Protein AF-A0A4Y9XNX1-F1 (afdb_monomer_lite)

Radius of gyration: 23.44 Å; chains: 1; bounding box: 63×35×65 Å

Foldseek 3Di:
DDPPDDDDPDQDDQCVQVVVCVVVNPVCVVVDPSDDQEEEALDCPSVLSVLVSCVVVVHAYEYAAEPPGDQVSHDHYDDDDSVDPVGSCVVVVVVVVVVVVVVVVVVVVVVVVVVVVVVVVVVVVVVVVVVVVVVPPD

Organism: NCBI:txid205917

Structure (mmCIF, N/CA/C/O backbone):
data_AF-A0A4Y9XNX1-F1
#
_entry.id   AF-A0A4Y9XNX1-F1
#
loop_
_atom_site.group_PDB
_atom_site.id
_atom_site.type_symbol
_atom_site.label_atom_id
_atom_site.label_alt_id
_atom_site.label_comp_id
_atom_site.label_asym_id
_atom_site.label_entity_id
_atom_site.label_seq_id
_atom_site.pdbx_PDB_ins_code
_atom_site.Cartn_x
_atom_site.Cartn_y
_atom_site.Cartn_z
_atom_site.occupancy
_atom_site.B_iso_or_equiv
_atom_site.auth_seq_id
_atom_site.auth_comp_id
_atom_site.auth_asym_id
_atom_site.auth_atom_id
_atom_site.pdbx_PDB_model_num
ATOM 1 N N . MET A 1 1 ? 8.968 3.979 10.684 1.00 49.19 1 MET A N 1
ATOM 2 C CA . MET A 1 1 ? 7.522 3.978 10.364 1.00 49.19 1 MET A CA 1
ATOM 3 C C . MET A 1 1 ? 6.749 3.816 11.667 1.00 49.19 1 MET A C 1
ATOM 5 O O . MET A 1 1 ? 7.262 3.153 12.556 1.00 49.19 1 MET A O 1
ATOM 9 N N . GLY A 1 2 ? 5.613 4.502 11.832 1.00 53.53 2 GLY A N 1
ATOM 10 C CA . GLY A 1 2 ? 4.797 4.419 13.056 1.00 53.53 2 GLY A CA 1
ATOM 11 C C . GLY A 1 2 ? 3.946 3.145 13.117 1.00 53.53 2 GLY A C 1
ATOM 12 O O . GLY A 1 2 ? 3.940 2.365 12.172 1.00 53.53 2 GLY A O 1
ATOM 13 N N . SER A 1 3 ? 3.177 2.973 14.194 1.00 62.81 3 SER A N 1
ATOM 14 C CA . SER A 1 3 ? 2.296 1.820 14.473 1.00 62.81 3 SER A CA 1
ATOM 15 C C . SER A 1 3 ? 1.104 1.627 13.515 1.00 62.81 3 SER A C 1
ATOM 17 O O . SER A 1 3 ? 0.222 0.826 13.793 1.00 62.81 3 SER A O 1
ATOM 19 N N . GLN A 1 4 ? 1.044 2.378 12.414 1.00 72.88 4 GLN A N 1
ATOM 20 C CA . GLN A 1 4 ? -0.127 2.499 11.535 1.00 72.88 4 GLN A CA 1
ATOM 21 C C . GLN A 1 4 ? 0.176 2.095 10.082 1.00 72.88 4 GLN A C 1
ATOM 23 O O . GLN A 1 4 ? -0.575 2.441 9.175 1.00 72.88 4 GLN A O 1
ATOM 28 N N . GLY A 1 5 ? 1.298 1.416 9.828 1.00 82.88 5 GLY A N 1
ATOM 29 C CA . GLY A 1 5 ? 1.664 0.986 8.482 1.00 82.88 5 GLY A CA 1
ATOM 30 C C . GLY A 1 5 ? 2.665 -0.162 8.475 1.00 82.88 5 GLY A C 1
ATOM 31 O O . GLY A 1 5 ? 3.431 -0.342 9.421 1.00 82.88 5 GLY A O 1
ATOM 32 N N . TYR A 1 6 ? 2.659 -0.910 7.376 1.00 91.56 6 TYR A N 1
ATOM 33 C CA . TYR A 1 6 ? 3.539 -2.049 7.128 1.00 91.56 6 TYR A CA 1
ATOM 34 C C . TYR A 1 6 ? 4.433 -1.756 5.922 1.00 91.56 6 TYR A C 1
ATOM 36 O O . TYR A 1 6 ? 4.095 -0.928 5.076 1.00 91.56 6 TYR A O 1
ATOM 44 N N . HIS A 1 7 ? 5.578 -2.428 5.841 1.00 93.31 7 HIS A N 1
ATOM 45 C CA . HIS A 1 7 ? 6.452 -2.368 4.674 1.00 93.31 7 HIS A CA 1
ATOM 46 C C . HIS A 1 7 ? 7.069 -3.736 4.409 1.00 93.31 7 HIS A C 1
ATOM 48 O O . HIS A 1 7 ? 7.229 -4.544 5.324 1.00 93.31 7 HIS A O 1
ATOM 54 N N . VAL A 1 8 ? 7.432 -3.965 3.153 1.00 93.94 8 VAL A N 1
ATOM 55 C CA . VAL A 1 8 ? 8.147 -5.157 2.707 1.00 93.94 8 VAL A CA 1
ATOM 56 C C . VAL A 1 8 ? 9.374 -4.668 1.944 1.00 93.94 8 VAL A C 1
ATOM 58 O O . VAL A 1 8 ? 9.235 -4.081 0.875 1.00 93.94 8 VAL A O 1
ATOM 61 N N . GLY A 1 9 ? 10.557 -4.826 2.542 1.00 91.00 9 GLY A N 1
ATOM 62 C CA . GLY A 1 9 ? 11.839 -4.501 1.898 1.00 91.00 9 GLY A CA 1
ATOM 63 C C . GLY A 1 9 ? 12.463 -5.689 1.162 1.00 91.00 9 GLY A C 1
ATOM 64 O O . GLY A 1 9 ? 13.232 -5.505 0.225 1.00 91.00 9 GLY A O 1
ATOM 65 N N . GLU A 1 10 ? 12.098 -6.903 1.571 1.00 92.38 10 GLU A N 1
ATOM 66 C CA . GLU A 1 10 ? 12.553 -8.149 0.963 1.00 92.38 10 GLU A CA 1
ATOM 67 C C . GLU A 1 10 ? 11.692 -8.539 -0.243 1.00 92.38 10 GLU A C 1
ATOM 69 O O . GLU A 1 10 ? 10.615 -7.992 -0.487 1.00 92.38 10 GLU A O 1
ATOM 74 N N . LYS A 1 11 ? 12.144 -9.538 -1.001 1.00 93.38 11 LYS A N 1
ATOM 75 C CA . LYS A 1 11 ? 11.364 -10.086 -2.113 1.00 93.38 11 LYS A CA 1
ATOM 76 C C . LYS A 1 11 ? 10.015 -10.625 -1.622 1.00 93.38 11 LYS A C 1
ATOM 78 O O . LYS A 1 11 ? 9.962 -11.441 -0.703 1.00 93.38 11 LYS A O 1
ATOM 83 N N . TRP A 1 12 ? 8.935 -10.240 -2.304 1.00 95.50 12 TRP A N 1
ATOM 84 C CA . TRP A 1 12 ? 7.603 -10.784 -2.047 1.00 95.50 12 TRP A CA 1
ATOM 85 C C . TRP A 1 12 ? 7.567 -12.303 -2.240 1.00 95.50 12 TRP A C 1
ATOM 87 O O . TRP A 1 12 ? 8.013 -12.819 -3.270 1.00 95.50 12 TRP A O 1
ATOM 97 N N . LEU A 1 13 ? 6.990 -13.013 -1.271 1.00 95.50 13 LEU A N 1
ATOM 98 C CA . LEU A 1 13 ? 6.793 -14.456 -1.340 1.00 95.50 13 LEU A CA 1
ATOM 99 C C . LEU A 1 13 ? 5.434 -14.751 -1.995 1.00 95.50 13 LEU A C 1
ATOM 101 O O . LEU A 1 13 ? 4.401 -14.355 -1.448 1.00 95.50 13 LEU A O 1
ATOM 105 N N . PRO A 1 14 ? 5.393 -15.429 -3.157 1.00 96.31 14 PRO A N 1
ATOM 106 C CA . PRO A 1 14 ? 4.131 -15.772 -3.798 1.00 96.31 14 PRO A CA 1
ATOM 107 C C . PRO A 1 14 ? 3.244 -16.620 -2.882 1.00 96.31 14 PRO A C 1
ATOM 109 O O . PRO A 1 14 ? 3.700 -17.609 -2.309 1.00 96.31 14 PRO A O 1
ATOM 112 N N . GLY A 1 15 ? 1.977 -16.238 -2.765 1.00 95.19 15 GLY A N 1
ATOM 113 C CA . GLY A 1 15 ? 1.007 -16.867 -1.872 1.00 95.19 15 GLY A CA 1
ATOM 114 C C . GLY A 1 15 ? 0.818 -16.144 -0.539 1.00 95.19 15 GLY A C 1
ATOM 115 O O . GLY A 1 15 ? -0.016 -16.578 0.249 1.00 95.19 15 GLY A O 1
ATOM 116 N N . THR A 1 16 ? 1.536 -15.050 -0.273 1.00 95.44 16 THR A N 1
ATOM 117 C CA . THR A 1 16 ? 1.424 -14.327 1.006 1.00 95.44 16 THR A CA 1
ATOM 118 C C . THR A 1 16 ? -0.021 -13.902 1.309 1.00 95.44 16 THR A C 1
ATOM 120 O O . THR A 1 16 ? -0.458 -14.030 2.448 1.00 95.44 16 THR A O 1
ATOM 123 N N . LEU A 1 17 ? -0.801 -13.449 0.317 1.00 95.50 17 LEU A N 1
ATOM 124 C CA . LEU A 1 17 ? -2.204 -13.059 0.540 1.00 95.50 17 LEU A CA 1
ATOM 125 C C . LEU A 1 17 ? -3.181 -14.195 0.225 1.00 95.50 17 LEU A C 1
ATOM 127 O O . LEU A 1 17 ? -4.100 -14.469 1.000 1.00 95.50 17 LEU A O 1
ATOM 131 N N . THR A 1 18 ? -2.963 -14.881 -0.896 1.00 95.50 18 THR A N 1
ATOM 132 C CA . THR A 1 18 ? -3.871 -15.943 -1.374 1.00 95.50 18 THR A CA 1
ATOM 133 C C . THR A 1 18 ? -3.789 -17.234 -0.560 1.00 95.50 18 THR A C 1
ATOM 135 O O . THR A 1 18 ? -4.763 -17.978 -0.478 1.00 95.50 18 THR A O 1
ATOM 138 N N . ASN A 1 19 ? -2.653 -17.487 0.091 1.00 94.81 19 ASN A N 1
ATOM 139 C CA . ASN A 1 19 ? -2.406 -18.627 0.972 1.00 94.81 19 ASN A CA 1
ATOM 140 C C . ASN A 1 19 ? -2.087 -18.169 2.409 1.00 94.81 19 ASN A C 1
ATOM 142 O O . ASN A 1 19 ? -1.299 -18.781 3.135 1.00 94.81 19 ASN A O 1
ATOM 146 N N . LYS A 1 20 ? -2.725 -17.072 2.832 1.00 92.69 20 LYS A N 1
ATOM 147 C CA . LYS A 1 20 ? -2.528 -16.433 4.141 1.00 92.69 20 LYS A CA 1
ATOM 148 C C . LYS A 1 20 ? -2.618 -17.392 5.336 1.00 92.69 20 LYS A C 1
ATOM 150 O O . LYS A 1 20 ? -1.842 -17.254 6.273 1.00 92.69 20 LYS A O 1
ATOM 155 N N . LEU A 1 21 ? -3.483 -18.409 5.284 1.00 91.69 21 LEU A N 1
ATOM 156 C CA . LEU A 1 21 ? -3.612 -19.402 6.361 1.00 91.69 21 LEU A CA 1
ATOM 157 C C . LEU A 1 21 ? -2.337 -20.224 6.566 1.00 91.69 21 LEU A C 1
ATOM 159 O O . LEU A 1 21 ? -1.962 -20.490 7.704 1.00 91.69 21 LEU A O 1
ATOM 163 N N . GLN A 1 22 ? -1.669 -20.624 5.484 1.00 92.31 22 GLN A N 1
ATOM 164 C CA . GLN A 1 22 ? -0.424 -21.383 5.579 1.00 92.31 22 GLN A CA 1
ATOM 165 C C . GLN A 1 22 ? 0.764 -20.476 5.915 1.00 92.31 22 GLN A C 1
ATOM 167 O O . GLN A 1 22 ? 1.673 -20.907 6.618 1.00 92.31 22 GLN A O 1
ATOM 172 N N . PHE A 1 23 ? 0.752 -19.231 5.431 1.00 91.56 23 PHE A N 1
ATOM 173 C CA . PHE A 1 23 ? 1.824 -18.265 5.679 1.00 91.56 23 PHE A CA 1
ATOM 174 C C . PHE A 1 23 ? 1.829 -17.719 7.111 1.00 91.56 23 PHE A C 1
ATOM 176 O O . PHE A 1 23 ? 2.888 -17.649 7.728 1.00 91.56 23 PHE A O 1
ATOM 183 N N . PHE A 1 24 ? 0.665 -17.339 7.642 1.00 90.12 24 PHE A N 1
ATOM 184 C CA . PHE A 1 24 ? 0.543 -16.689 8.952 1.00 90.12 24 PHE A CA 1
ATOM 185 C C . PHE A 1 24 ? 0.009 -17.619 10.049 1.00 90.12 24 PHE A C 1
ATOM 187 O O . PHE A 1 24 ? 0.079 -17.284 11.228 1.00 90.12 24 PHE A O 1
ATOM 194 N N . GLY A 1 25 ? -0.513 -18.791 9.682 1.00 91.38 25 GLY A N 1
ATOM 195 C CA . GLY A 1 25 ? -1.216 -19.690 10.592 1.00 91.38 25 GLY A CA 1
ATOM 196 C C . GLY A 1 25 ? -2.703 -19.348 10.725 1.00 91.38 25 GLY A C 1
ATOM 197 O O . GLY A 1 25 ? -3.136 -18.211 10.497 1.00 91.38 25 GLY A O 1
ATOM 198 N N . SER A 1 26 ? -3.500 -20.351 11.104 1.00 88.69 26 SER A N 1
ATOM 199 C CA . SER A 1 26 ? -4.948 -20.211 11.305 1.00 88.69 26 SER A CA 1
ATOM 200 C C . SER A 1 26 ? -5.277 -19.204 12.398 1.00 88.69 26 SER A C 1
ATOM 202 O O . SER A 1 26 ? -6.143 -18.358 12.208 1.00 88.69 26 SER A O 1
ATOM 204 N N . ASP A 1 27 ? -4.559 -19.267 13.516 1.00 90.25 27 ASP A N 1
ATOM 205 C CA . ASP A 1 27 ? -4.893 -18.492 14.710 1.00 90.25 27 ASP A CA 1
ATOM 206 C C . ASP A 1 27 ? -4.691 -16.995 14.465 1.00 90.25 27 ASP A C 1
ATOM 208 O O . ASP A 1 27 ? -5.573 -16.190 14.757 1.00 90.25 27 ASP A O 1
ATOM 212 N N . VAL A 1 28 ? -3.573 -16.632 13.829 1.00 89.50 28 VAL A N 1
ATOM 213 C CA . VAL A 1 28 ? -3.275 -15.246 13.444 1.00 89.50 28 VAL A CA 1
ATOM 214 C C . VAL A 1 28 ? -4.259 -14.758 12.388 1.00 89.50 28 VAL A C 1
ATOM 216 O O . VAL A 1 28 ? -4.815 -13.676 12.523 1.00 89.50 28 VAL A O 1
ATOM 219 N N . SER A 1 29 ? -4.535 -15.569 11.364 1.00 86.75 29 SER A N 1
ATOM 220 C CA . SER A 1 29 ? -5.451 -15.181 10.283 1.00 86.75 29 SER A CA 1
ATOM 221 C C . SER A 1 29 ? -6.901 -14.991 10.746 1.00 86.75 29 SER A C 1
ATOM 223 O O . SER A 1 29 ? -7.666 -14.304 10.072 1.00 86.75 29 SER A O 1
ATOM 225 N N . LEU A 1 30 ? -7.297 -15.624 11.857 1.00 85.00 30 LEU A N 1
ATOM 226 C CA . LEU A 1 30 ? -8.623 -15.474 12.462 1.00 85.00 30 LEU A CA 1
ATOM 227 C C . LEU A 1 30 ? -8.678 -14.331 13.483 1.00 85.00 30 LEU A C 1
ATOM 229 O O . LEU A 1 30 ? -9.724 -13.699 13.627 1.00 85.00 30 LEU A O 1
ATOM 233 N N . ALA A 1 31 ? -7.584 -14.080 14.203 1.00 88.00 31 ALA A N 1
ATOM 234 C CA . ALA A 1 31 ? -7.514 -13.042 15.227 1.00 88.00 31 ALA A CA 1
ATOM 235 C C . ALA A 1 31 ? -7.205 -11.652 14.652 1.00 88.00 31 ALA A C 1
ATOM 237 O O . ALA A 1 31 ? -7.668 -10.643 15.187 1.00 88.00 31 ALA A O 1
ATOM 238 N N . GLU A 1 32 ? -6.431 -11.592 13.569 1.00 86.50 32 GLU A N 1
ATOM 239 C CA . GLU A 1 32 ? -5.908 -10.359 12.995 1.00 86.50 32 GLU A CA 1
ATOM 240 C C . GLU A 1 32 ? -6.257 -10.215 11.517 1.00 86.50 32 GLU A C 1
ATOM 242 O O . GLU A 1 32 ? -6.450 -11.176 10.769 1.00 86.50 32 GLU A O 1
ATOM 247 N N . ARG A 1 33 ? -6.300 -8.962 11.062 1.00 85.81 33 ARG A N 1
ATOM 248 C CA . ARG A 1 33 ? -6.522 -8.656 9.655 1.00 85.81 33 ARG A CA 1
ATOM 249 C C . ARG A 1 33 ? -5.193 -8.652 8.906 1.00 85.81 33 ARG A C 1
ATOM 251 O O . ARG A 1 33 ? -4.526 -7.629 8.820 1.00 85.81 33 ARG A O 1
ATOM 258 N N . VAL A 1 34 ? -4.843 -9.807 8.349 1.00 91.06 34 VAL A N 1
ATOM 259 C CA . VAL A 1 34 ? -3.580 -10.017 7.616 1.00 91.06 34 VAL A CA 1
ATOM 260 C C . VAL A 1 34 ? -3.608 -9.510 6.167 1.00 91.06 34 VAL A C 1
ATOM 262 O O . VAL A 1 34 ? -2.559 -9.307 5.563 1.00 91.06 34 VAL A O 1
ATOM 265 N N . VAL A 1 35 ? -4.800 -9.292 5.597 1.00 93.81 35 VAL A N 1
ATOM 266 C CA . VAL A 1 35 ? -4.955 -8.727 4.247 1.00 93.81 35 VAL A CA 1
ATOM 267 C C . VAL A 1 35 ? -4.943 -7.197 4.335 1.00 93.81 35 VAL A C 1
ATOM 269 O O . VAL A 1 35 ? -5.787 -6.638 5.044 1.00 93.81 35 VAL A O 1
ATOM 272 N N . PRO A 1 36 ? -4.026 -6.511 3.631 1.00 94.88 36 PRO A N 1
ATOM 273 C CA . PRO A 1 36 ? -3.929 -5.060 3.676 1.00 94.88 36 PRO A CA 1
ATOM 274 C C . PRO A 1 36 ? -5.131 -4.393 3.003 1.00 94.88 36 PRO A C 1
ATOM 276 O O . PRO A 1 36 ? -5.693 -4.902 2.038 1.00 94.88 36 PRO A O 1
ATOM 279 N N . ASP A 1 37 ? -5.489 -3.207 3.494 1.00 95.19 37 ASP A N 1
ATOM 280 C CA . ASP A 1 37 ? -6.526 -2.358 2.895 1.00 95.19 37 ASP A CA 1
ATOM 281 C C . ASP A 1 37 ? -6.073 -1.639 1.625 1.00 95.19 37 ASP A C 1
ATOM 283 O O . ASP A 1 37 ? -6.910 -1.184 0.857 1.00 95.19 37 ASP A O 1
ATOM 287 N N . LEU A 1 38 ? -4.763 -1.476 1.441 1.00 96.56 38 LEU A N 1
ATOM 288 C CA . LEU A 1 38 ? -4.143 -0.782 0.318 1.00 96.56 38 LEU A CA 1
ATOM 289 C C . LEU A 1 38 ? -2.696 -1.257 0.187 1.00 96.56 38 LEU A C 1
ATOM 291 O O . LEU A 1 38 ? -1.986 -1.360 1.188 1.00 96.56 38 LEU A O 1
ATOM 295 N N . MET A 1 39 ? -2.248 -1.491 -1.044 1.00 97.44 39 MET A N 1
ATOM 296 C CA . MET A 1 39 ? -0.854 -1.818 -1.356 1.00 97.44 39 MET A CA 1
ATOM 297 C C . MET A 1 39 ? -0.247 -0.750 -2.266 1.00 97.44 39 MET A C 1
ATOM 299 O O . MET A 1 39 ? -0.856 -0.347 -3.257 1.00 97.44 39 MET A O 1
ATOM 303 N N . VAL A 1 40 ? 0.962 -0.293 -1.933 1.00 97.62 40 VAL A N 1
ATOM 304 C CA . VAL A 1 40 ? 1.714 0.696 -2.720 1.00 97.62 40 VAL A CA 1
ATOM 305 C C . VAL A 1 40 ? 2.976 0.037 -3.269 1.00 97.62 40 VAL A C 1
ATOM 307 O O . VAL A 1 40 ? 3.843 -0.381 -2.504 1.00 97.62 40 VAL A O 1
ATOM 310 N N . PHE A 1 41 ? 3.090 -0.040 -4.593 1.00 97.00 41 PHE A N 1
ATOM 311 C CA . PHE A 1 41 ? 4.235 -0.617 -5.291 1.00 97.00 41 PHE A CA 1
ATOM 312 C C . PHE A 1 41 ? 5.172 0.487 -5.782 1.00 97.00 41 PHE A C 1
ATOM 314 O O . PHE A 1 41 ? 4.826 1.250 -6.681 1.00 97.00 41 PHE A O 1
ATOM 321 N N . LEU A 1 42 ? 6.378 0.553 -5.214 1.00 95.94 42 LEU A N 1
ATOM 322 C CA . LEU A 1 42 ? 7.413 1.481 -5.689 1.00 95.94 42 LEU A CA 1
ATOM 323 C C . LEU A 1 42 ? 8.073 1.004 -6.987 1.00 95.94 42 LEU A C 1
ATOM 325 O O . LEU A 1 42 ? 8.566 1.820 -7.750 1.00 95.94 42 LEU A O 1
ATOM 329 N N . ASN A 1 43 ? 8.054 -0.308 -7.234 1.00 93.38 43 ASN A N 1
ATOM 330 C CA . ASN A 1 43 ? 8.458 -0.904 -8.500 1.00 93.38 43 ASN A CA 1
ATOM 331 C C . ASN A 1 43 ? 7.538 -2.106 -8.821 1.00 93.38 43 ASN A C 1
ATOM 333 O O . ASN A 1 43 ? 7.648 -3.157 -8.173 1.00 93.38 43 ASN A O 1
ATOM 337 N N . PRO A 1 44 ? 6.582 -1.960 -9.756 1.00 93.75 44 PRO A N 1
ATOM 338 C CA . PRO A 1 44 ? 5.615 -3.003 -10.092 1.00 93.75 44 PRO A CA 1
ATOM 339 C C . PRO A 1 44 ? 6.199 -4.242 -10.786 1.00 93.75 44 PRO A C 1
ATOM 341 O O . PRO A 1 44 ? 5.749 -5.351 -10.493 1.00 93.75 44 PRO A O 1
ATOM 344 N N . ILE A 1 45 ? 7.193 -4.097 -11.677 1.00 92.50 45 ILE A N 1
ATOM 345 C CA . ILE A 1 45 ? 7.647 -5.200 -12.554 1.00 92.50 45 ILE A CA 1
ATOM 346 C C . ILE A 1 45 ? 8.191 -6.402 -11.751 1.00 92.50 45 ILE A C 1
ATOM 348 O O . ILE A 1 45 ? 7.753 -7.530 -11.997 1.00 92.50 45 ILE A O 1
ATOM 352 N N . PRO A 1 46 ? 9.080 -6.235 -10.751 1.00 93.44 46 PRO A N 1
ATOM 353 C CA . PRO A 1 46 ? 9.562 -7.349 -9.934 1.00 93.44 46 PRO A CA 1
ATOM 354 C C . PRO A 1 46 ? 8.480 -7.958 -9.033 1.00 93.44 46 PRO A C 1
ATOM 356 O O . PRO A 1 46 ? 8.646 -9.070 -8.535 1.00 93.44 46 PRO A O 1
ATOM 359 N N . ASN A 1 47 ? 7.370 -7.244 -8.818 1.00 95.38 47 ASN A N 1
ATOM 360 C CA . ASN A 1 47 ? 6.339 -7.568 -7.834 1.00 95.38 47 ASN A CA 1
ATOM 361 C C . ASN A 1 47 ? 5.011 -8.012 -8.470 1.00 95.38 47 ASN A C 1
ATOM 363 O O . ASN A 1 47 ? 3.961 -7.974 -7.828 1.00 95.38 47 ASN A O 1
ATOM 367 N N . MET A 1 48 ? 5.043 -8.512 -9.711 1.00 96.00 48 MET A N 1
ATOM 368 C CA . MET A 1 48 ? 3.842 -8.966 -10.426 1.00 96.00 48 MET A CA 1
ATOM 369 C C . MET A 1 48 ? 3.048 -10.053 -9.690 1.00 96.00 48 MET A C 1
ATOM 371 O O . MET A 1 48 ? 1.826 -10.112 -9.827 1.00 96.00 48 MET A O 1
ATOM 375 N N . HIS A 1 49 ? 3.705 -10.906 -8.897 1.00 97.19 49 HIS A N 1
ATOM 376 C CA . HIS A 1 49 ? 3.005 -11.882 -8.056 1.00 97.19 49 HIS A CA 1
ATOM 377 C C . HIS A 1 49 ? 2.129 -11.191 -7.006 1.00 97.19 49 HIS A C 1
ATOM 379 O O . HIS A 1 49 ? 0.935 -11.469 -6.945 1.00 97.19 49 HIS A O 1
ATOM 385 N N . ALA A 1 50 ? 2.686 -10.231 -6.263 1.00 97.69 50 ALA A N 1
ATOM 386 C CA . ALA A 1 50 ? 1.955 -9.461 -5.262 1.00 97.69 50 ALA A CA 1
ATOM 387 C C . ALA A 1 50 ? 0.768 -8.706 -5.872 1.00 97.69 50 ALA A C 1
ATOM 389 O O . ALA A 1 50 ? -0.327 -8.727 -5.319 1.00 97.69 50 ALA A O 1
ATOM 390 N N . ILE A 1 51 ? 0.963 -8.086 -7.040 1.00 97.38 51 ILE A N 1
ATOM 391 C CA . ILE A 1 51 ? -0.089 -7.355 -7.761 1.00 97.38 51 ILE A CA 1
ATOM 392 C C . ILE A 1 51 ? -1.252 -8.283 -8.133 1.00 97.38 51 ILE A C 1
ATOM 394 O O . ILE A 1 51 ? -2.414 -7.952 -7.902 1.00 97.38 51 ILE A O 1
ATOM 398 N N . ARG A 1 52 ? -0.951 -9.472 -8.670 1.00 97.81 52 ARG A N 1
ATOM 399 C CA . ARG A 1 52 ? -1.975 -10.474 -9.011 1.00 97.81 52 ARG A CA 1
ATOM 400 C C . ARG A 1 52 ? -2.717 -10.970 -7.775 1.00 97.81 52 ARG A C 1
ATOM 402 O O . ARG A 1 52 ? -3.930 -11.142 -7.823 1.00 97.81 52 ARG A O 1
ATOM 409 N N . GLU A 1 53 ? -2.004 -11.184 -6.676 1.00 98.00 53 GLU A N 1
ATOM 410 C CA . GLU A 1 53 ? -2.614 -11.558 -5.401 1.00 98.00 53 GLU A CA 1
ATOM 411 C C . GLU A 1 53 ? -3.529 -10.464 -4.853 1.00 98.00 53 GLU A C 1
ATOM 413 O O . GLU A 1 53 ? -4.636 -10.771 -4.422 1.00 98.00 53 GLU A O 1
ATOM 418 N N . CYS A 1 54 ? -3.128 -9.194 -4.953 1.00 98.12 54 CYS A N 1
ATOM 419 C CA . CYS A 1 54 ? -3.983 -8.065 -4.590 1.00 98.12 54 CYS A CA 1
ATOM 420 C C . CYS A 1 54 ? -5.273 -8.052 -5.418 1.00 98.12 54 CYS A C 1
ATOM 422 O O . CYS A 1 54 ? -6.347 -7.855 -4.861 1.00 98.12 54 CYS A O 1
ATOM 424 N N . ALA A 1 55 ? -5.189 -8.319 -6.726 1.00 97.00 55 ALA A N 1
ATOM 425 C CA . ALA A 1 55 ? -6.368 -8.399 -7.584 1.00 97.00 55 ALA A CA 1
ATOM 426 C C . ALA A 1 55 ? -7.318 -9.541 -7.175 1.00 97.00 55 ALA A C 1
ATOM 428 O O . ALA A 1 55 ? -8.530 -9.342 -7.146 1.00 97.00 55 ALA A O 1
ATOM 429 N N . MET A 1 56 ? -6.784 -10.714 -6.815 1.00 97.06 56 MET A N 1
ATOM 430 C CA . MET A 1 56 ? -7.588 -11.852 -6.338 1.00 97.06 56 MET A CA 1
ATOM 431 C C . MET A 1 56 ? -8.229 -11.591 -4.968 1.00 97.06 56 MET A C 1
ATOM 433 O O . MET A 1 56 ? -9.360 -12.001 -4.718 1.00 97.06 56 MET A O 1
ATOM 437 N N . GLU A 1 57 ? -7.525 -10.883 -4.088 1.00 96.38 57 GLU A N 1
ATOM 438 C CA . GLU A 1 57 ? -7.977 -10.552 -2.731 1.00 96.38 57 GLU A CA 1
ATOM 439 C C . GLU A 1 57 ? -8.728 -9.211 -2.659 1.00 96.38 57 GLU A C 1
ATOM 441 O O . GLU A 1 57 ? -9.087 -8.765 -1.573 1.00 96.38 57 GLU A O 1
ATOM 446 N N . HIS A 1 58 ? -9.018 -8.589 -3.808 1.00 96.44 58 HIS A N 1
ATOM 447 C CA . HIS A 1 58 ? -9.749 -7.320 -3.923 1.00 96.44 58 HIS A CA 1
ATOM 448 C C . HIS A 1 58 ? -9.089 -6.155 -3.160 1.00 96.44 58 HIS A C 1
ATOM 450 O O . HIS A 1 58 ? -9.763 -5.249 -2.668 1.00 96.44 58 HIS A O 1
ATOM 456 N N . VAL A 1 59 ? -7.759 -6.168 -3.074 1.00 98.00 59 VAL A N 1
ATOM 457 C CA . VAL A 1 59 ? -6.964 -5.122 -2.430 1.00 98.00 59 VAL A CA 1
ATOM 458 C C . VAL A 1 59 ? -6.677 -4.008 -3.439 1.00 98.00 59 VAL A C 1
ATOM 460 O O . VAL A 1 59 ? -6.112 -4.283 -4.504 1.00 98.00 59 VAL A O 1
ATOM 463 N N . PRO A 1 60 ? -7.013 -2.741 -3.136 1.00 98.12 60 PRO A N 1
ATOM 464 C CA . PRO A 1 60 ? -6.673 -1.627 -3.999 1.00 98.12 60 PRO A CA 1
ATOM 465 C C . PRO A 1 60 ? -5.160 -1.404 -4.074 1.00 98.12 60 PRO A C 1
ATOM 467 O O . PRO A 1 60 ? -4.437 -1.577 -3.092 1.00 98.12 60 PRO A O 1
ATOM 470 N N . THR A 1 61 ? -4.676 -0.993 -5.248 1.00 98.44 61 THR A N 1
ATOM 471 C CA . THR A 1 61 ? -3.240 -0.841 -5.511 1.00 98.44 61 THR A CA 1
ATOM 472 C C . THR A 1 61 ? -2.897 0.535 -6.073 1.00 98.44 61 THR A C 1
ATOM 474 O O . THR A 1 61 ? -3.567 1.039 -6.974 1.00 98.44 61 THR A O 1
ATOM 477 N N . ILE A 1 62 ? -1.824 1.129 -5.550 1.00 98.44 62 ILE A N 1
ATOM 478 C CA . ILE A 1 62 ? -1.124 2.285 -6.128 1.00 98.44 62 ILE A CA 1
ATOM 479 C C . ILE A 1 62 ? 0.223 1.782 -6.648 1.00 98.44 62 ILE A C 1
ATOM 481 O O . ILE A 1 62 ? 0.855 0.955 -5.990 1.00 98.44 62 ILE A O 1
ATOM 485 N N . GLY A 1 63 ? 0.689 2.264 -7.798 1.00 97.50 63 GLY A N 1
ATOM 486 C CA . GLY A 1 63 ? 1.992 1.860 -8.335 1.00 97.50 63 GLY A CA 1
ATOM 487 C C . GLY A 1 63 ? 2.710 2.983 -9.065 1.00 97.50 63 GLY A C 1
ATOM 488 O O . GLY A 1 63 ? 2.066 3.745 -9.780 1.00 97.50 63 GLY A O 1
ATOM 489 N N . ILE A 1 64 ? 4.030 3.069 -8.903 1.00 97.50 64 ILE A N 1
ATOM 490 C CA . ILE A 1 64 ? 4.889 3.909 -9.748 1.00 97.50 64 ILE A CA 1
ATOM 491 C C . ILE A 1 64 ? 5.052 3.199 -11.091 1.00 97.50 64 ILE A C 1
ATOM 493 O O . ILE A 1 64 ? 5.501 2.059 -11.127 1.00 97.50 64 ILE A O 1
ATOM 497 N N . VAL A 1 65 ? 4.632 3.834 -12.178 1.00 96.44 65 VAL A N 1
ATOM 498 C CA . VAL A 1 65 ? 4.600 3.231 -13.516 1.00 96.44 65 VAL A CA 1
ATOM 499 C C . VAL A 1 65 ? 5.520 4.035 -14.424 1.00 96.44 65 VAL A C 1
ATOM 501 O O . VAL A 1 65 ? 5.256 5.212 -14.672 1.00 96.44 65 VAL A O 1
ATOM 504 N N . ASP A 1 66 ? 6.579 3.399 -14.920 1.00 93.81 66 ASP A N 1
ATOM 505 C CA . ASP A 1 66 ? 7.469 3.995 -15.915 1.00 93.81 66 ASP A CA 1
ATOM 506 C C . ASP A 1 66 ? 6.958 3.758 -17.352 1.00 93.81 66 ASP A C 1
ATOM 508 O O . ASP A 1 66 ? 5.989 3.034 -17.595 1.00 93.81 66 ASP A O 1
ATOM 512 N N . SER A 1 67 ? 7.606 4.389 -18.329 1.00 93.31 67 SER A N 1
ATOM 513 C CA . SER A 1 67 ? 7.274 4.367 -19.758 1.00 93.31 67 SER A CA 1
ATOM 514 C C . SER A 1 67 ? 7.147 2.972 -20.391 1.00 93.31 67 SER A C 1
ATOM 516 O O . SER A 1 67 ? 6.484 2.825 -21.419 1.00 93.31 67 SER A O 1
ATOM 518 N N . ASN A 1 68 ? 7.761 1.950 -19.794 1.00 92.31 68 ASN A N 1
ATOM 519 C CA . ASN A 1 68 ? 7.765 0.563 -20.262 1.00 92.31 68 ASN A CA 1
ATOM 520 C C . ASN A 1 68 ? 6.765 -0.350 -19.521 1.00 92.31 68 ASN A C 1
ATOM 522 O O . ASN A 1 68 ? 6.700 -1.545 -19.821 1.00 92.31 68 ASN A O 1
ATOM 526 N N . VAL A 1 69 ? 5.981 0.181 -18.578 1.00 93.38 69 VAL A N 1
ATOM 527 C CA . VAL A 1 69 ? 5.018 -0.582 -17.771 1.00 93.38 69 VAL A CA 1
ATOM 528 C C . VAL A 1 69 ? 3.586 -0.294 -18.220 1.00 93.38 69 VAL A C 1
ATOM 530 O O . VAL A 1 69 ? 3.194 0.854 -18.410 1.00 93.38 69 VAL A O 1
ATOM 533 N N . ASP A 1 70 ? 2.763 -1.340 -18.356 1.00 95.31 70 ASP A N 1
ATOM 534 C CA . ASP A 1 70 ? 1.327 -1.174 -18.607 1.00 95.31 70 ASP A CA 1
ATOM 535 C C . ASP A 1 70 ? 0.645 -0.568 -17.360 1.00 95.31 70 ASP A C 1
ATOM 537 O O . ASP A 1 70 ? 0.591 -1.237 -16.326 1.00 95.31 70 ASP A O 1
ATOM 541 N N . PRO A 1 71 ? 0.075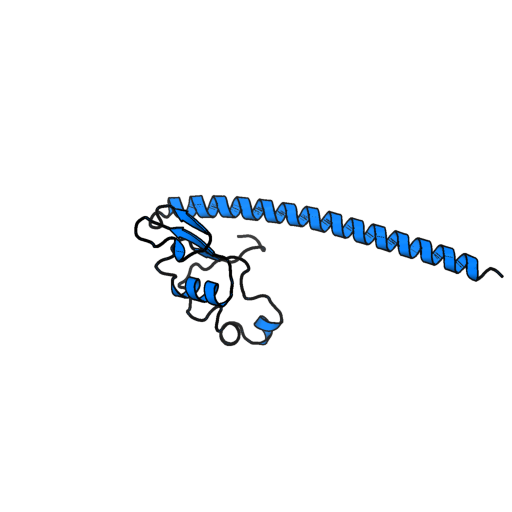 0.652 -17.421 1.00 95.75 71 PRO A N 1
ATOM 542 C CA . PRO A 1 71 ? -0.534 1.305 -16.260 1.00 95.75 71 PRO A CA 1
ATOM 543 C C . PRO A 1 71 ? -1.758 0.561 -15.711 1.00 95.75 71 PRO A C 1
ATOM 545 O O . PRO A 1 71 ? -2.177 0.834 -14.591 1.00 95.75 71 PRO A O 1
ATOM 548 N N . ARG A 1 72 ? -2.334 -0.385 -16.468 1.00 96.19 72 ARG A N 1
ATOM 549 C CA . ARG A 1 72 ? -3.529 -1.150 -16.073 1.00 96.19 72 ARG A CA 1
ATOM 550 C C . ARG A 1 72 ? -3.236 -2.276 -15.081 1.00 96.19 72 ARG A C 1
ATOM 552 O O . ARG A 1 72 ? -4.174 -2.902 -14.594 1.00 96.19 72 ARG A O 1
ATOM 559 N N . ILE A 1 73 ? -1.964 -2.564 -14.790 1.00 96.06 73 ILE A N 1
ATOM 560 C CA . ILE A 1 73 ? -1.600 -3.601 -13.811 1.00 96.06 73 ILE A CA 1
ATOM 561 C C . ILE A 1 73 ? -1.898 -3.172 -12.368 1.00 96.06 73 ILE A C 1
ATOM 563 O O . ILE A 1 73 ? -2.028 -4.027 -11.499 1.00 96.06 73 ILE A O 1
ATOM 567 N N . VAL A 1 74 ? -2.017 -1.868 -12.106 1.00 97.19 74 VAL A N 1
ATOM 568 C CA . VAL A 1 74 ? -2.426 -1.307 -10.812 1.00 97.19 74 VAL A CA 1
ATOM 569 C C . VAL A 1 74 ? -3.680 -0.456 -10.980 1.00 97.19 74 VAL A C 1
ATOM 571 O O . VAL A 1 74 ? -3.984 0.004 -12.077 1.00 97.19 74 VAL A O 1
ATOM 574 N N . MET A 1 75 ? -4.420 -0.230 -9.894 1.00 98.19 75 MET A N 1
ATOM 575 C CA . MET A 1 75 ? -5.653 0.559 -9.964 1.00 98.19 75 MET A CA 1
ATOM 576 C C . MET A 1 75 ? -5.390 2.065 -10.045 1.00 98.19 75 MET A C 1
ATOM 578 O O . MET A 1 75 ? -6.087 2.773 -10.768 1.00 98.19 75 MET A O 1
ATOM 582 N N . TYR A 1 76 ? -4.382 2.552 -9.323 1.00 98.25 76 TYR A N 1
ATOM 583 C CA . TYR A 1 76 ? -4.024 3.967 -9.275 1.00 98.25 76 TYR A CA 1
ATOM 584 C C . TYR A 1 76 ? -2.555 4.152 -9.699 1.00 98.25 76 TYR A C 1
ATOM 586 O O . TYR A 1 76 ? -1.659 4.147 -8.848 1.00 98.25 76 TYR A O 1
ATOM 594 N N . PRO A 1 77 ? -2.276 4.260 -11.011 1.00 97.94 77 PRO A N 1
ATOM 595 C CA . PRO A 1 77 ? -0.917 4.435 -11.512 1.00 97.94 77 PRO A CA 1
ATOM 596 C C . PRO A 1 77 ? -0.406 5.867 -11.284 1.00 97.94 77 PRO A C 1
ATOM 598 O O . PRO A 1 77 ? -1.127 6.840 -11.499 1.00 97.94 77 PRO A O 1
ATOM 601 N N . ILE A 1 78 ? 0.864 5.991 -10.897 1.00 98.06 78 ILE A N 1
ATOM 602 C CA . ILE A 1 78 ? 1.616 7.246 -10.791 1.00 98.06 78 ILE A CA 1
ATOM 603 C C . ILE A 1 78 ? 2.718 7.214 -11.859 1.00 98.06 78 ILE A C 1
ATOM 605 O O . ILE A 1 78 ? 3.710 6.512 -11.661 1.00 98.06 78 ILE A O 1
ATOM 609 N N . PRO A 1 79 ? 2.576 7.946 -12.980 1.00 97.12 79 PRO A N 1
ATOM 610 C CA . PRO A 1 79 ? 3.607 8.001 -14.012 1.00 97.12 79 PRO A CA 1
ATOM 611 C C . PRO A 1 79 ? 4.889 8.659 -13.486 1.00 97.12 79 PRO A C 1
ATOM 613 O O . PRO A 1 79 ? 4.889 9.857 -13.195 1.00 97.12 79 PRO A O 1
ATOM 616 N N . ALA A 1 80 ? 5.967 7.889 -13.338 1.00 96.19 80 ALA A N 1
ATOM 617 C CA . ALA A 1 80 ? 7.277 8.371 -12.897 1.00 96.19 80 ALA A CA 1
ATOM 618 C C . ALA A 1 80 ? 8.369 7.312 -13.132 1.00 96.19 80 ALA A C 1
ATOM 620 O O . ALA A 1 80 ? 8.073 6.139 -13.319 1.00 96.19 80 ALA A O 1
ATOM 621 N N . ASN A 1 81 ? 9.634 7.741 -13.082 1.00 93.81 81 ASN A N 1
ATOM 622 C CA . ASN A 1 81 ? 10.794 6.853 -13.172 1.00 93.81 81 ASN A CA 1
ATOM 623 C C . ASN A 1 81 ? 10.888 5.959 -11.917 1.00 93.81 81 ASN A C 1
ATOM 625 O O . ASN A 1 81 ? 11.095 6.477 -10.815 1.00 93.81 81 ASN A O 1
ATOM 629 N N . ASP A 1 82 ? 10.764 4.643 -12.089 1.00 90.12 82 ASP A N 1
ATOM 630 C CA . ASP A 1 82 ? 10.820 3.628 -11.029 1.00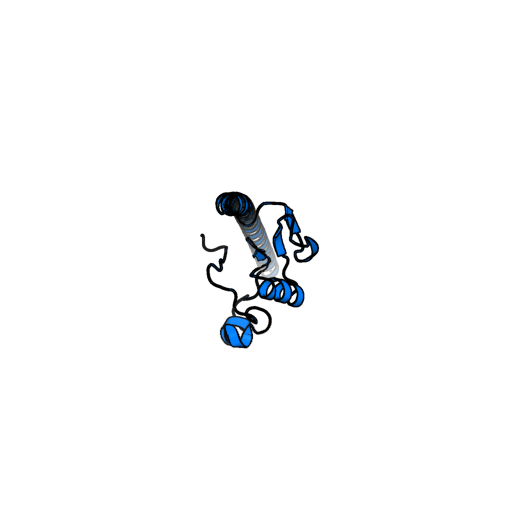 90.12 82 ASP A CA 1
ATOM 631 C C . ASP A 1 82 ? 12.243 3.105 -10.734 1.00 90.12 82 ASP A C 1
ATOM 633 O O . ASP A 1 82 ? 12.462 2.437 -9.721 1.00 90.12 82 ASP A O 1
ATOM 637 N N . GLU A 1 83 ? 13.234 3.453 -11.561 1.00 90.25 83 GLU A N 1
ATOM 638 C CA . GLU A 1 83 ? 14.654 3.132 -11.358 1.00 90.25 83 GLU A CA 1
ATOM 639 C C . GLU A 1 83 ? 15.350 4.132 -10.420 1.00 90.25 83 GLU A C 1
ATOM 641 O O . GLU A 1 83 ? 16.377 3.834 -9.802 1.00 90.25 83 GLU A O 1
ATOM 646 N N . SER A 1 84 ? 14.806 5.347 -10.294 1.00 93.88 84 SER A N 1
ATOM 647 C CA . SER A 1 84 ? 15.386 6.387 -9.445 1.00 93.88 84 SER A CA 1
ATOM 648 C C . SER A 1 84 ? 14.945 6.236 -7.992 1.00 93.88 84 SER A C 1
ATOM 650 O O . SER A 1 84 ? 13.804 6.533 -7.633 1.00 93.88 84 SER A O 1
ATOM 652 N N . THR A 1 85 ? 15.893 5.902 -7.114 1.00 93.62 85 THR A N 1
ATOM 653 C CA . THR A 1 85 ? 15.666 5.877 -5.658 1.00 93.62 85 THR A CA 1
ATOM 654 C C . THR A 1 85 ? 15.124 7.206 -5.140 1.00 93.62 85 THR A C 1
ATOM 656 O O . THR A 1 85 ? 14.187 7.224 -4.351 1.00 93.62 85 THR A O 1
ATOM 659 N N . ARG A 1 86 ? 15.633 8.331 -5.652 1.00 95.56 86 ARG A N 1
ATOM 660 C CA . ARG A 1 86 ? 15.174 9.673 -5.275 1.00 95.56 86 ARG A CA 1
ATOM 661 C C . ARG A 1 86 ? 13.722 9.934 -5.682 1.00 95.56 86 ARG A C 1
ATOM 663 O O . ARG A 1 86 ? 12.996 10.594 -4.940 1.00 95.56 86 ARG A O 1
ATOM 670 N N . ALA A 1 87 ? 13.297 9.447 -6.849 1.00 95.44 87 ALA A N 1
ATOM 671 C CA . ALA A 1 87 ? 11.905 9.563 -7.278 1.00 95.44 87 ALA A CA 1
ATOM 672 C C . ALA A 1 87 ? 10.988 8.714 -6.386 1.00 95.44 87 ALA A C 1
ATOM 674 O O . ALA A 1 87 ? 9.977 9.218 -5.893 1.00 95.44 87 ALA A O 1
ATOM 675 N N . ALA A 1 88 ? 11.385 7.469 -6.104 1.00 94.50 88 ALA A N 1
ATOM 676 C CA . ALA A 1 88 ? 10.655 6.584 -5.202 1.00 94.50 88 ALA A CA 1
ATOM 677 C C . ALA A 1 88 ? 10.544 7.167 -3.782 1.00 94.50 88 ALA A C 1
ATOM 679 O O . ALA A 1 88 ? 9.455 7.176 -3.213 1.00 94.50 88 ALA A O 1
ATOM 680 N N . GLU A 1 89 ? 11.630 7.715 -3.228 1.00 95.88 89 GLU A N 1
ATOM 681 C CA . GLU A 1 89 ? 11.649 8.379 -1.918 1.00 95.88 89 GLU A CA 1
ATOM 682 C C . GLU A 1 89 ? 10.727 9.597 -1.871 1.00 95.88 89 GLU A C 1
ATOM 684 O O . GLU A 1 89 ? 9.982 9.765 -0.905 1.00 95.88 89 GLU A O 1
ATOM 689 N N . LEU A 1 90 ? 10.746 10.435 -2.911 1.00 97.25 90 LEU A N 1
ATOM 690 C CA . LEU A 1 90 ? 9.870 11.599 -2.998 1.00 97.25 90 LEU A CA 1
ATOM 691 C C . LEU A 1 90 ? 8.399 11.174 -3.001 1.00 97.25 90 LEU A C 1
ATOM 693 O O . LEU A 1 90 ? 7.608 11.677 -2.202 1.00 97.25 90 LEU A O 1
ATOM 697 N N . ILE A 1 91 ? 8.039 10.229 -3.871 1.00 97.50 91 ILE A N 1
ATOM 698 C CA . ILE A 1 91 ? 6.662 9.744 -4.012 1.00 97.50 91 ILE A CA 1
ATOM 699 C C . ILE A 1 91 ? 6.204 9.060 -2.719 1.00 97.50 91 ILE A C 1
ATOM 701 O O . ILE A 1 91 ? 5.149 9.400 -2.181 1.00 97.50 91 ILE A O 1
ATOM 705 N N . ALA A 1 92 ? 7.013 8.152 -2.166 1.00 95.75 92 ALA A N 1
ATOM 706 C CA . ALA A 1 92 ? 6.725 7.487 -0.897 1.00 95.75 92 ALA A CA 1
ATOM 707 C C . ALA A 1 92 ? 6.611 8.488 0.264 1.00 95.75 92 ALA A C 1
ATOM 709 O O . ALA A 1 92 ? 5.750 8.336 1.132 1.00 95.75 92 ALA A O 1
ATOM 710 N N . GLY A 1 93 ? 7.442 9.533 0.270 1.00 96.44 93 GLY A N 1
ATOM 711 C CA . GLY A 1 93 ? 7.403 10.616 1.247 1.00 96.44 93 GLY A CA 1
ATOM 712 C C . GLY A 1 93 ? 6.086 11.387 1.202 1.00 96.44 93 GLY A C 1
ATOM 713 O O . GLY A 1 93 ? 5.438 11.542 2.237 1.00 96.44 93 GLY A O 1
ATOM 714 N N . VAL A 1 94 ? 5.646 11.801 0.011 1.00 98.00 94 VAL A N 1
ATOM 715 C CA . VAL A 1 94 ? 4.359 12.491 -0.186 1.00 98.00 94 VAL A CA 1
ATOM 716 C C . VAL A 1 94 ? 3.185 11.602 0.236 1.00 98.00 94 VAL A C 1
ATOM 718 O O . VAL A 1 94 ? 2.329 12.044 1.003 1.00 98.00 94 VAL A O 1
ATOM 721 N N . LEU A 1 95 ? 3.172 10.330 -0.177 1.00 96.75 95 LEU A N 1
ATOM 722 C CA . LEU A 1 95 ? 2.143 9.370 0.240 1.00 96.75 95 LEU A CA 1
ATOM 723 C C . LEU A 1 95 ? 2.149 9.147 1.760 1.00 96.75 95 LEU A C 1
ATOM 725 O O . LEU A 1 95 ? 1.088 9.055 2.379 1.00 96.75 95 LEU A O 1
ATOM 729 N N . SER A 1 96 ? 3.328 9.118 2.391 1.00 94.81 96 SER A N 1
ATOM 730 C CA . SER A 1 96 ? 3.434 9.017 3.846 1.00 94.81 96 SER A CA 1
ATOM 731 C C . SER A 1 96 ? 2.886 10.252 4.557 1.00 94.81 96 SER A C 1
ATOM 733 O O . SER A 1 96 ? 2.362 10.093 5.660 1.00 94.81 96 SER A O 1
ATOM 735 N N . ILE A 1 97 ? 3.042 11.455 4.002 1.00 95.94 97 ILE A N 1
ATOM 736 C CA . ILE A 1 97 ? 2.476 12.679 4.585 1.00 95.94 97 ILE A CA 1
ATOM 737 C C . ILE A 1 97 ? 0.949 12.615 4.500 1.00 95.94 97 ILE A C 1
ATOM 739 O O . ILE A 1 97 ? 0.292 12.707 5.535 1.00 95.94 97 ILE A O 1
ATOM 743 N N . ALA A 1 98 ? 0.401 12.315 3.320 1.00 95.94 98 ALA A N 1
ATOM 744 C CA . ALA A 1 98 ? -1.042 12.174 3.119 1.00 95.94 98 ALA A CA 1
ATOM 745 C C . ALA A 1 98 ? -1.666 11.117 4.054 1.00 95.94 98 ALA A C 1
ATOM 747 O O . ALA A 1 98 ? -2.698 11.353 4.682 1.00 95.94 98 ALA A O 1
ATOM 748 N N . GLY A 1 99 ? -1.012 9.960 4.213 1.00 93.69 99 GLY A N 1
ATOM 749 C CA . GLY A 1 99 ? -1.464 8.917 5.136 1.00 93.69 99 GLY A CA 1
ATOM 750 C C . GLY A 1 99 ? -1.456 9.360 6.605 1.00 93.69 99 GLY A C 1
ATOM 751 O O . GLY A 1 99 ? -2.368 9.016 7.357 1.00 93.69 99 GLY A O 1
ATOM 752 N N . ARG A 1 100 ? -0.459 10.154 7.022 1.00 92.50 100 ARG A N 1
ATOM 753 C CA . ARG A 1 100 ? -0.389 10.706 8.387 1.00 92.50 100 ARG A CA 1
ATOM 754 C C . ARG A 1 100 ? -1.485 11.733 8.641 1.00 92.50 100 ARG A C 1
ATOM 756 O O . ARG A 1 100 ? -2.103 11.684 9.700 1.00 92.50 100 ARG A O 1
ATOM 763 N N . GLU A 1 101 ? -1.740 12.619 7.683 1.00 94.88 101 GLU A N 1
ATOM 764 C CA . GLU A 1 101 ? -2.827 13.600 7.765 1.00 94.88 101 GLU A CA 1
ATOM 765 C C . GLU A 1 101 ? -4.186 12.901 7.891 1.00 94.88 101 GLU A C 1
ATOM 767 O O . GLU A 1 101 ? -4.950 13.189 8.812 1.00 94.88 101 GLU A O 1
ATOM 772 N N . GLY A 1 102 ? -4.451 11.898 7.047 1.00 93.62 102 GLY A N 1
ATOM 773 C CA . GLY A 1 102 ? -5.678 11.103 7.129 1.00 93.62 102 GLY A CA 1
ATOM 774 C C . GLY A 1 102 ? -5.831 10.355 8.460 1.00 93.62 102 GLY A C 1
ATOM 775 O O . GLY A 1 102 ? -6.928 10.295 9.019 1.00 93.62 102 GLY A O 1
ATOM 776 N N . ALA A 1 103 ? -4.738 9.815 9.007 1.00 91.31 103 ALA A N 1
ATOM 777 C CA . ALA A 1 103 ? -4.753 9.147 10.308 1.00 91.31 103 ALA A CA 1
ATOM 778 C C . ALA A 1 103 ? -5.049 10.115 11.468 1.00 91.31 103 ALA A C 1
ATOM 780 O O . ALA A 1 103 ? -5.796 9.753 12.379 1.00 91.31 103 ALA A O 1
ATOM 781 N N . ALA A 1 104 ? -4.506 11.337 11.426 1.00 91.69 104 ALA A N 1
ATOM 782 C CA . ALA A 1 104 ? -4.785 12.370 12.423 1.00 91.69 104 ALA A CA 1
ATOM 783 C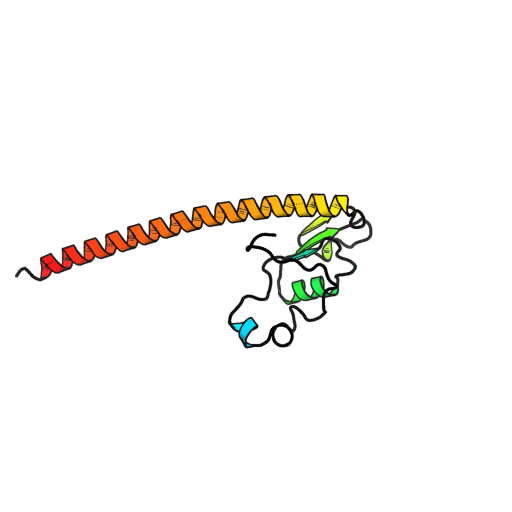 C . ALA A 1 104 ? -6.270 12.769 12.413 1.00 91.69 104 ALA A C 1
ATOM 785 O O . ALA A 1 104 ? -6.926 12.702 13.453 1.00 91.69 104 ALA A O 1
ATOM 786 N N . LEU A 1 105 ? -6.825 13.046 11.227 1.00 93.94 105 LEU A N 1
ATOM 787 C CA . LEU A 1 105 ? -8.248 13.364 11.054 1.00 93.94 105 LEU A CA 1
ATOM 788 C C . LEU A 1 105 ? -9.154 12.230 11.553 1.00 93.94 105 LEU A C 1
ATOM 790 O O . LEU A 1 105 ? -10.153 12.471 12.229 1.00 93.94 105 LEU A O 1
ATOM 794 N N . LYS A 1 106 ? -8.794 10.970 11.275 1.00 91.56 106 LYS A N 1
ATOM 795 C CA . LYS A 1 106 ? -9.533 9.806 11.787 1.00 91.56 106 LYS A CA 1
ATOM 796 C C . LYS A 1 106 ? -9.552 9.775 13.318 1.00 91.56 106 LYS A C 1
ATOM 798 O O . LYS A 1 106 ? -10.588 9.457 13.897 1.00 91.56 106 LYS A O 1
ATOM 803 N N . GLY A 1 107 ? -8.432 10.097 13.965 1.00 90.31 107 GLY A N 1
ATOM 804 C CA . GLY A 1 107 ? -8.339 10.170 15.424 1.00 90.31 107 GLY A CA 1
ATOM 805 C C . GLY A 1 107 ? -9.265 11.233 16.023 1.00 90.31 107 GLY A C 1
ATOM 806 O O . GLY A 1 107 ? -9.963 10.952 16.996 1.00 90.31 107 GLY A O 1
ATOM 807 N N . GLU A 1 108 ? -9.328 12.415 15.407 1.00 93.19 108 GLU A N 1
ATOM 808 C CA . GLU A 1 108 ? -10.220 13.510 15.819 1.00 93.19 108 GLU A CA 1
ATOM 809 C C . GLU A 1 108 ? -11.697 13.118 15.692 1.00 93.19 108 GLU A C 1
ATOM 811 O O . GLU A 1 108 ? -12.456 13.222 16.658 1.00 93.19 108 GLU A O 1
ATOM 816 N N . VAL A 1 109 ? -12.091 12.568 14.538 1.00 93.50 109 VAL A N 1
ATOM 817 C CA . VAL A 1 109 ? -13.463 12.090 14.296 1.00 93.50 109 VAL A CA 1
ATOM 818 C C . VAL A 1 109 ? -13.856 11.013 15.312 1.00 93.50 109 VAL A C 1
ATOM 820 O O . VAL A 1 109 ? -14.944 11.065 15.887 1.00 93.50 109 VAL A O 1
ATOM 823 N N . GLN A 1 110 ? -12.963 10.060 15.593 1.00 92.00 110 GLN A N 1
ATOM 824 C CA . GLN A 1 110 ? -13.214 9.008 16.580 1.00 92.00 110 GLN A CA 1
ATOM 825 C C . GLN A 1 110 ? -13.363 9.560 18.002 1.00 92.00 110 GLN A C 1
ATOM 827 O O . GLN A 1 110 ? -14.234 9.096 18.743 1.00 92.00 110 GLN A O 1
ATOM 832 N N . ALA A 1 111 ? -12.551 10.545 18.391 1.00 92.56 111 ALA A N 1
ATOM 833 C CA . ALA A 1 111 ? -12.661 11.194 19.694 1.00 92.56 111 ALA A CA 1
ATOM 834 C C . ALA A 1 111 ? -14.013 11.913 19.842 1.00 92.56 111 ALA A C 1
ATOM 836 O O . ALA A 1 111 ? -14.721 11.704 20.833 1.00 92.56 111 ALA A O 1
ATOM 837 N N . GLU A 1 112 ? -14.432 12.674 18.826 1.00 93.75 112 GLU A N 1
ATOM 838 C CA . GLU A 1 112 ? -15.739 13.336 18.820 1.00 93.75 112 GLU A CA 1
ATOM 839 C C . GLU A 1 112 ? -16.906 12.342 18.901 1.00 93.75 112 GLU A C 1
ATOM 841 O O . GLU A 1 112 ? -17.862 12.548 19.656 1.00 93.75 112 GLU A O 1
ATOM 846 N N . GLU A 1 113 ? -16.855 11.249 18.139 1.00 93.31 113 GLU A N 1
ATOM 847 C CA . GLU A 1 113 ? -17.884 10.207 18.165 1.00 93.31 113 GLU A CA 1
ATOM 848 C C . GLU A 1 113 ? -17.969 9.516 19.529 1.00 93.31 113 GLU A C 1
ATOM 850 O O . GLU A 1 113 ? -19.072 9.280 20.042 1.00 93.31 113 GLU A O 1
ATOM 855 N N . GLN A 1 114 ? -16.823 9.228 20.151 1.00 91.94 114 GLN A N 1
ATOM 856 C CA . GLN A 1 114 ? -16.765 8.662 21.496 1.00 91.94 114 GLN A CA 1
ATOM 8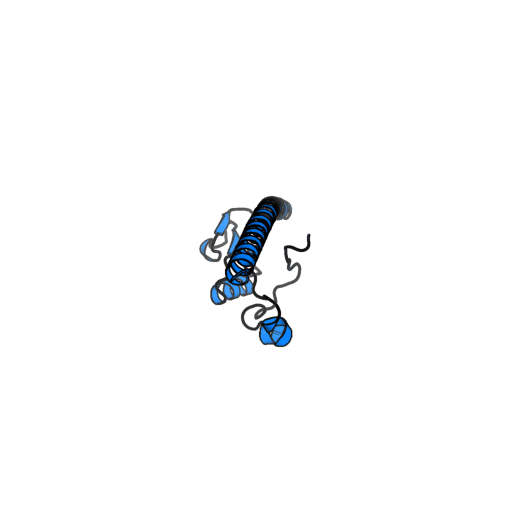57 C C . GLN A 1 114 ? -17.375 9.614 22.524 1.00 91.94 114 GLN A C 1
ATOM 859 O O . GLN A 1 114 ? -18.207 9.186 23.331 1.00 91.94 114 GLN A O 1
ATOM 864 N N . GLU A 1 115 ? -17.048 10.905 22.461 1.00 93.56 115 GLU A N 1
ATOM 865 C CA . GLU A 1 115 ? -17.665 11.914 23.317 1.00 93.56 115 GLU A CA 1
ATOM 866 C C . GLU A 1 115 ? -19.180 11.996 23.111 1.00 93.56 115 GLU A C 1
ATOM 868 O O . GLU A 1 115 ? -19.944 11.977 24.082 1.00 93.56 115 GLU A O 1
ATOM 873 N N . ARG A 1 116 ? -19.650 12.054 21.858 1.00 93.81 116 ARG A N 1
ATOM 874 C CA . ARG A 1 116 ? -21.086 12.087 21.526 1.00 93.81 116 ARG A CA 1
ATOM 875 C C . ARG A 1 116 ? -21.805 10.854 22.068 1.00 93.81 116 ARG A C 1
ATOM 877 O O . ARG A 1 116 ? -22.869 10.981 22.683 1.00 93.81 116 ARG A O 1
ATOM 884 N N . ARG A 1 117 ? -21.216 9.666 21.908 1.00 93.00 117 ARG A N 1
ATOM 885 C CA . ARG A 1 117 ? -21.749 8.399 22.427 1.00 93.00 117 ARG A CA 1
ATOM 886 C C . ARG A 1 117 ? -21.801 8.390 23.955 1.00 93.00 117 ARG A C 1
ATOM 888 O O . ARG A 1 117 ? -22.833 8.015 24.515 1.00 93.00 117 ARG A O 1
ATOM 895 N N . GLN A 1 118 ? -20.751 8.851 24.634 1.00 92.44 118 GLN A N 1
ATOM 896 C CA . GLN A 1 118 ? -20.724 8.963 26.097 1.00 92.44 118 GLN A CA 1
ATOM 897 C C . GLN A 1 118 ? -21.764 9.964 26.612 1.00 92.44 118 GLN A C 1
ATOM 899 O O . GLN A 1 118 ? -22.500 9.663 27.557 1.00 92.44 118 GLN A O 1
ATOM 904 N N . ARG A 1 119 ? -21.890 11.133 25.969 1.00 93.44 119 ARG A N 1
ATOM 905 C CA . ARG A 1 119 ? -22.914 12.139 26.297 1.00 93.44 119 ARG A CA 1
ATOM 906 C C . ARG A 1 119 ? -24.319 11.557 26.142 1.00 93.44 119 ARG A C 1
ATOM 908 O O . ARG A 1 119 ? -25.135 11.706 27.054 1.00 93.44 119 ARG A O 1
ATOM 915 N N . ARG A 1 120 ? -24.591 10.848 25.040 1.00 92.19 120 ARG A N 1
ATOM 916 C CA . ARG A 1 120 ? -25.881 10.181 24.796 1.00 92.19 120 ARG A CA 1
ATOM 917 C C . ARG A 1 120 ? -26.179 9.126 25.859 1.00 92.19 120 ARG A C 1
ATOM 919 O O . ARG A 1 120 ? -27.262 9.155 26.436 1.00 92.19 120 ARG A O 1
ATOM 926 N N . PHE A 1 121 ? -25.218 8.256 26.171 1.00 92.38 121 PHE A N 1
ATOM 927 C CA . PHE A 1 121 ? -25.374 7.235 27.210 1.00 92.38 121 PHE A CA 1
ATOM 928 C C . PHE A 1 121 ? -25.671 7.864 28.579 1.00 92.38 121 PHE A C 1
ATOM 930 O O . PHE A 1 121 ? -26.642 7.498 29.236 1.00 92.38 121 PHE A O 1
ATOM 937 N N . ARG A 1 122 ? -24.913 8.895 28.973 1.00 91.69 122 ARG A N 1
ATOM 938 C CA . ARG A 1 122 ? -25.129 9.635 30.227 1.00 91.69 122 ARG A CA 1
ATOM 939 C C . ARG A 1 122 ? -26.525 10.260 30.308 1.00 91.69 122 ARG A C 1
ATOM 941 O O . ARG A 1 122 ? -27.140 10.234 31.375 1.00 91.69 122 ARG A O 1
ATOM 948 N N . ASN A 1 123 ? -27.026 10.810 29.204 1.00 92.75 123 ASN A N 1
ATOM 949 C CA . ASN A 1 123 ? -28.356 11.418 29.145 1.00 92.75 123 ASN A CA 1
ATOM 950 C C . ASN A 1 123 ? -29.474 10.371 29.267 1.00 92.75 123 ASN A C 1
ATOM 952 O O . ASN A 1 123 ? -30.413 10.584 30.034 1.00 92.75 123 ASN A O 1
ATOM 956 N N . VAL A 1 12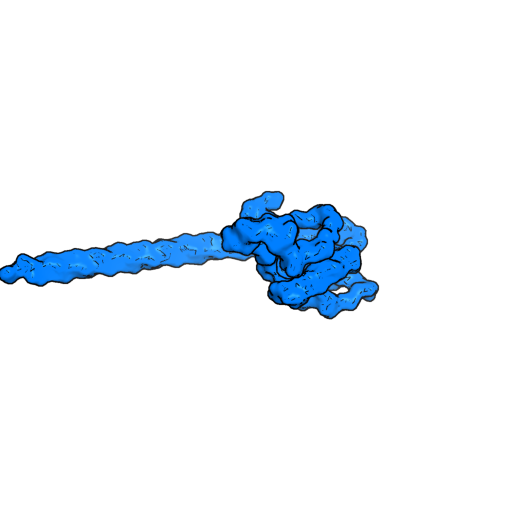4 ? -29.345 9.223 28.591 1.00 90.69 124 VAL A N 1
ATOM 957 C CA . VAL A 1 124 ? -30.297 8.102 28.701 1.00 90.69 124 VAL A CA 1
ATOM 958 C C . VAL A 1 124 ? -30.341 7.563 30.134 1.00 90.69 124 VAL A C 1
ATOM 960 O O . VAL A 1 124 ? -31.421 7.463 30.716 1.00 90.69 124 VAL A O 1
ATOM 963 N N . SER A 1 125 ? -29.183 7.316 30.751 1.00 89.12 125 SER A N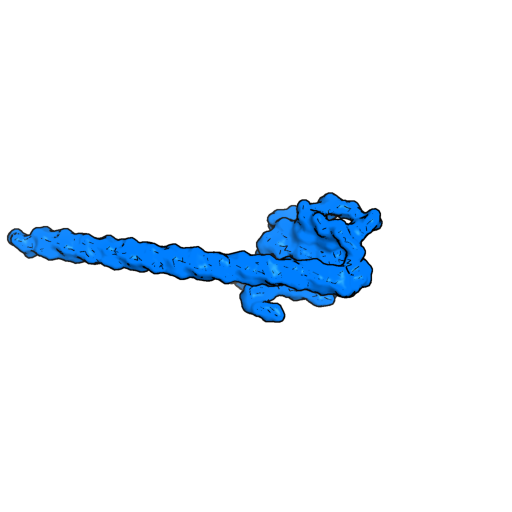 1
ATOM 964 C CA . SER A 1 125 ? -29.100 6.815 32.131 1.00 89.12 125 SER A CA 1
ATOM 965 C C . SER A 1 125 ? -29.714 7.786 33.149 1.00 89.12 125 SER A C 1
ATOM 967 O O . SER A 1 125 ? -30.354 7.367 34.116 1.00 89.12 125 SER A O 1
ATOM 969 N N . ARG A 1 126 ? -29.562 9.102 32.934 1.00 87.31 126 ARG A N 1
ATOM 970 C CA . ARG A 1 126 ? -30.209 10.142 33.755 1.00 87.31 126 ARG A CA 1
ATOM 971 C C . ARG A 1 126 ? -31.731 10.161 33.586 1.00 87.31 126 ARG A C 1
ATOM 973 O O . ARG A 1 126 ? -32.436 10.282 34.587 1.00 87.31 126 ARG A O 1
ATOM 980 N N . ALA A 1 127 ? -32.233 10.029 32.358 1.00 84.12 127 ALA A N 1
ATOM 981 C CA . ALA A 1 127 ? -33.668 9.978 32.078 1.00 84.12 127 ALA A CA 1
ATOM 982 C C . ALA A 1 127 ? -34.330 8.732 32.697 1.00 84.12 127 ALA A C 1
ATOM 984 O O . ALA A 1 127 ? -35.354 8.850 33.367 1.00 84.12 127 ALA A O 1
ATOM 985 N N . GLN A 1 128 ? -33.696 7.561 32.572 1.00 83.12 128 GLN A N 1
ATOM 986 C CA . GLN A 1 128 ? -34.178 6.312 33.172 1.00 83.12 128 GLN A CA 1
ATOM 987 C C . GLN A 1 128 ? -34.226 6.378 34.703 1.00 83.12 128 GLN A C 1
ATOM 989 O O . GLN A 1 128 ? -35.206 5.939 35.300 1.00 83.12 128 GLN A O 1
ATOM 994 N N . ARG A 1 129 ? -33.209 6.969 35.352 1.00 81.12 129 ARG A N 1
ATOM 995 C CA . ARG A 1 129 ? -33.217 7.185 36.811 1.00 81.12 129 ARG A CA 1
ATOM 996 C C . ARG A 1 129 ? -34.383 8.065 37.257 1.00 81.12 129 ARG A C 1
ATOM 998 O O . ARG A 1 129 ? -35.022 7.724 38.242 1.00 81.12 129 ARG A O 1
ATOM 1005 N N . ARG A 1 130 ? -34.671 9.148 36.523 1.00 78.25 130 ARG A N 1
ATOM 1006 C CA . ARG A 1 130 ? -35.795 10.058 36.806 1.00 78.25 130 ARG A CA 1
ATOM 1007 C C . ARG A 1 130 ? -37.162 9.384 36.676 1.00 78.25 130 ARG A C 1
ATOM 1009 O O . ARG A 1 130 ? -38.012 9.606 37.527 1.00 78.25 130 ARG A O 1
ATOM 1016 N N . MET A 1 131 ? -37.367 8.565 35.644 1.00 73.88 131 MET A N 1
ATOM 1017 C CA . MET A 1 131 ? -38.622 7.822 35.478 1.00 73.88 131 MET A CA 1
ATOM 1018 C C . MET A 1 131 ? -38.817 6.801 36.604 1.00 73.88 131 MET A C 1
ATOM 1020 O O . MET A 1 131 ? -39.894 6.723 37.180 1.00 73.88 131 MET A O 1
ATOM 1024 N N . ARG A 1 132 ? -37.756 6.079 36.990 1.00 74.62 132 ARG A N 1
ATOM 1025 C CA . ARG A 1 132 ? -37.823 5.058 38.049 1.00 74.62 132 ARG A CA 1
ATOM 1026 C C . ARG A 1 132 ? -38.189 5.631 39.421 1.00 74.62 132 ARG A C 1
ATOM 1028 O O . ARG A 1 132 ? -38.960 5.008 40.139 1.00 74.62 132 ARG A O 1
ATOM 1035 N N . THR A 1 133 ? -37.665 6.804 39.784 1.00 73.44 133 THR A N 1
ATOM 1036 C CA . THR A 1 133 ? -38.041 7.475 41.040 1.00 73.44 133 THR A CA 1
ATOM 1037 C C . THR A 1 133 ? -39.457 8.047 41.019 1.00 73.44 133 THR A C 1
ATOM 1039 O O . THR A 1 133 ? -40.041 8.193 42.084 1.00 73.44 133 THR A O 1
ATOM 1042 N N . GLN A 1 134 ? -40.030 8.336 39.846 1.00 65.62 134 GLN A N 1
ATOM 1043 C CA . GLN A 1 134 ? -41.427 8.774 39.730 1.00 65.62 134 GLN A CA 1
ATOM 1044 C C . GLN A 1 134 ? -42.430 7.613 39.821 1.00 65.62 134 GLN A C 1
ATOM 1046 O O . GLN A 1 134 ? -43.531 7.814 40.316 1.00 65.62 134 GLN A O 1
ATOM 1051 N N . THR A 1 135 ? -42.072 6.399 39.387 1.00 60.00 135 THR A N 1
ATOM 1052 C CA . THR A 1 135 ? -42.980 5.232 39.421 1.00 60.00 135 THR A CA 1
ATOM 1053 C C . THR A 1 135 ? -43.033 4.527 40.786 1.00 60.00 135 THR A C 1
ATOM 1055 O O . THR A 1 135 ? -43.992 3.822 41.061 1.00 60.00 135 THR A O 1
ATOM 1058 N N . LEU A 1 136 ? -42.022 4.709 41.645 1.00 59.78 136 LEU A N 1
ATOM 1059 C CA . LEU A 1 136 ? -41.932 4.097 42.986 1.00 59.78 136 LEU A CA 1
ATOM 1060 C C . LEU A 1 136 ? -42.538 4.963 44.112 1.00 59.78 136 LEU A C 1
ATOM 1062 O O . LEU A 1 136 ? -42.405 4.617 45.281 1.00 59.78 136 LEU A O 1
ATOM 1066 N N . GLY A 1 137 ? -43.141 6.106 43.771 1.00 55.97 137 GLY A N 1
ATOM 1067 C CA . GLY A 1 137 ? -43.692 7.084 44.716 1.00 55.97 137 GLY A CA 1
ATOM 1068 C C . GLY A 1 137 ? -45.219 7.070 44.841 1.00 55.97 137 GLY A C 1
ATOM 1069 O O . GLY A 1 137 ? -45.796 8.145 44.992 1.00 55.97 137 GLY A O 1
ATOM 1070 N N . ILE A 1 138 ? -45.857 5.898 44.739 1.00 44.56 138 ILE A N 1
ATOM 1071 C CA . ILE A 1 138 ? -47.291 5.684 45.012 1.00 44.56 138 ILE A CA 1
ATOM 1072 C C . ILE A 1 138 ? -47.450 4.571 46.040 1.00 44.56 138 ILE A C 1
ATOM 1074 O O . ILE A 1 138 ? -46.725 3.560 45.894 1.00 44.56 138 ILE A O 1
#

InterPro domains:
  IPR001865 Small ribosomal subunit protein uS2 [PF00318] (34-102)
  IPR001865 Small ribosomal subunit protein uS2 [PR00395] (3-20)
  IPR001865 Small ribosomal subunit protein uS2 [PR00395] (36-53)
  IPR001865 Small ribosomal subunit protein uS2 [PR00395] (53-64)
  IPR001865 Small ribosomal subunit protein uS2 [PR00395] (74-88)
  IPR001865 Small ribosomal subunit protein uS2 [cd01425] (6-101)
  IPR005706 Small ribosomal subunit protein uS2, bacteria/mitochondria/plastid [PTHR12534] (5-121)
  IPR023591 Small ribosomal subunit protein uS2, flavodoxin-like domain superfamily [SSF52313] (5-105)

Secondary structure (DSSP, 8-state):
--TT-----SPPPTTTTTTHHHHH-HHHHHHS--S-S-EEESSSGGGHHHHHHHHHTT--EEEEE-TTS-GGGSSEEEES-SS-HHHHHHHHHHHHHHHHHHHHHHHHHHHHHHHHHHHHHHHHHHHHHHHHHHHT--

Sequence (138 aa):
MGSQGYHVGEKWLPGTLTNKLQFFGSDVSLAERVVPDLMVFLNPIPNMHAIRECAMEHVPTIGIVDSNVDPRIVMYPIPANDESTRAAELIAGVLSIAGREGAALKGEVQAEEQERRQRRFRNVSRAQRRMRTQTLGI

pLDDT: mean 90.89, std 9.99, range [44.56, 98.44]